Protein AF-W7D392-F1 (afdb_monomer_lite)

Secondary structure (DSSP, 8-state):
--HHHHHHHHHHHHHHHHTT--HHHHHTTTS-HHHHHHHHTTSS---HHHHHHHHHHTT--HHHHHHHHTTTPPP--

Foldseek 3Di:
DLVLLQLLLCLLVVVCVVVVHDLCQQQNPLDDSVVSVCSNRSNDGDDPVSSVVSCVSVVHDPLNSVCVSVVNDRPDD

Sequence (77 aa):
MEKEKKITGETLRMLRKNANNSVLKFYGGVISTQYAYRIERGIQQIGLNKLNQILNKNDILLDEFSFIRNDFKKNRV

InterPro domains:
  IPR010982 Lambda repressor-like, DNA-binding domain superfamily [SSF47413] (9-67)

Radius of gyration: 11.77 Å; chains: 1; bounding box: 29×24×26 Å

pLDDT: mean 90.61, std 13.9, range [48.19, 98.5]

Organism: NCBI:txid1265822

Structure (mmCIF, N/CA/C/O backbone):
data_AF-W7D392-F1
#
_entry.id   AF-W7D392-F1
#
loop_
_atom_site.group_PDB
_atom_site.id
_atom_site.type_symbol
_atom_site.label_atom_id
_atom_site.label_alt_id
_atom_site.label_comp_id
_atom_site.label_asym_id
_atom_site.label_entity_id
_atom_site.label_seq_id
_atom_site.pdbx_PDB_ins_code
_atom_site.Cartn_x
_atom_site.Cartn_y
_atom_site.Cartn_z
_atom_site.occupancy
_atom_site.B_iso_or_equiv
_atom_site.auth_seq_id
_atom_site.auth_comp_id
_atom_site.auth_asym_id
_atom_site.auth_atom_id
_atom_site.pdbx_PDB_model_num
ATOM 1 N N . MET A 1 1 ? 19.740 -5.091 5.798 1.00 49.34 1 MET A N 1
ATOM 2 C CA . MET A 1 1 ? 18.302 -5.368 6.036 1.00 49.34 1 MET A CA 1
ATOM 3 C C . MET A 1 1 ? 17.484 -4.162 6.522 1.00 49.34 1 MET A C 1
ATOM 5 O O . MET A 1 1 ? 16.266 -4.253 6.558 1.00 49.34 1 MET A O 1
ATOM 9 N N . GLU A 1 2 ? 18.085 -3.025 6.900 1.00 48.19 2 GLU A N 1
ATOM 10 C CA . GLU A 1 2 ? 17.321 -1.858 7.391 1.00 48.19 2 GLU A CA 1
ATOM 11 C C . GLU A 1 2 ? 16.794 -0.944 6.266 1.00 48.19 2 GLU A C 1
ATOM 13 O O . GLU A 1 2 ? 15.735 -0.334 6.393 1.00 48.19 2 GLU A O 1
ATOM 18 N N . LYS A 1 3 ? 17.496 -0.915 5.124 1.00 53.09 3 LYS A N 1
ATOM 19 C CA . LYS A 1 3 ? 17.176 -0.068 3.964 1.00 53.09 3 LYS A CA 1
ATOM 20 C C . LYS A 1 3 ? 15.845 -0.443 3.295 1.00 53.09 3 LYS A C 1
ATOM 22 O O . LYS A 1 3 ? 15.081 0.443 2.947 1.00 53.09 3 LYS A O 1
ATOM 27 N N . GLU A 1 4 ? 15.517 -1.733 3.196 1.00 52.22 4 GLU A N 1
ATOM 28 C CA . GLU A 1 4 ? 14.271 -2.212 2.563 1.00 52.22 4 GLU A CA 1
ATOM 29 C C . GLU A 1 4 ? 12.995 -1.808 3.321 1.00 52.22 4 GLU A C 1
ATOM 31 O O . GLU A 1 4 ? 11.931 -1.637 2.717 1.00 52.22 4 GLU A O 1
ATOM 36 N N . LYS A 1 5 ? 13.099 -1.636 4.648 1.00 52.09 5 LYS A N 1
ATOM 37 C CA . LYS A 1 5 ? 11.955 -1.343 5.524 1.00 52.09 5 LYS A CA 1
ATOM 38 C C . LYS A 1 5 ? 11.366 0.039 5.252 1.00 52.09 5 LYS A C 1
ATOM 40 O O . LYS A 1 5 ? 10.146 0.175 5.204 1.00 52.09 5 LYS A O 1
ATOM 45 N N . LYS A 1 6 ? 12.226 1.044 5.053 1.00 57.56 6 LYS A N 1
ATOM 46 C CA . LYS A 1 6 ? 11.801 2.425 4.776 1.00 57.56 6 LYS A CA 1
ATOM 47 C C . LYS A 1 6 ? 11.111 2.532 3.418 1.00 57.56 6 LYS A C 1
ATOM 49 O O . LYS A 1 6 ? 10.019 3.082 3.331 1.00 57.56 6 LYS A O 1
ATOM 54 N N . ILE A 1 7 ? 11.673 1.874 2.405 1.00 83.00 7 ILE A N 1
ATOM 55 C CA . ILE A 1 7 ? 11.207 2.011 1.024 1.00 83.00 7 ILE A CA 1
ATOM 56 C C . ILE A 1 7 ? 9.779 1.472 0.865 1.00 83.00 7 ILE A C 1
ATOM 58 O O . ILE A 1 7 ? 8.950 2.127 0.255 1.00 83.00 7 ILE A O 1
ATOM 62 N N . THR A 1 8 ? 9.432 0.328 1.468 1.00 93.19 8 THR A N 1
ATOM 63 C CA . THR A 1 8 ? 8.089 -0.266 1.284 1.00 93.19 8 THR A CA 1
ATOM 64 C C . THR A 1 8 ? 6.972 0.661 1.783 1.00 93.19 8 THR A C 1
ATOM 66 O O . THR A 1 8 ? 5.997 0.906 1.072 1.00 93.19 8 THR A O 1
ATOM 69 N N . GLY A 1 9 ? 7.114 1.200 2.997 1.00 95.94 9 GLY A N 1
ATOM 70 C CA . GLY A 1 9 ? 6.144 2.136 3.566 1.00 95.94 9 GLY A CA 1
ATOM 71 C C . GLY A 1 9 ? 6.080 3.459 2.806 1.00 95.94 9 GLY A C 1
ATOM 72 O O . GLY A 1 9 ? 4.991 3.964 2.528 1.00 95.94 9 GLY A O 1
ATOM 73 N N . GLU A 1 10 ? 7.238 3.994 2.425 1.00 95.75 10 GLU A N 1
ATOM 74 C CA . GLU A 1 10 ? 7.351 5.233 1.653 1.00 95.75 10 GLU A CA 1
ATOM 75 C C . GLU A 1 10 ? 6.735 5.096 0.254 1.00 95.75 10 GLU A C 1
ATOM 77 O O . GLU A 1 10 ? 5.986 5.978 -0.169 1.00 95.75 10 GLU A O 1
ATOM 82 N N . THR A 1 11 ? 6.955 3.971 -0.432 1.00 96.75 11 THR A N 1
ATOM 83 C CA . THR A 1 11 ? 6.340 3.677 -1.732 1.00 96.75 11 THR A CA 1
ATOM 84 C C . THR A 1 11 ? 4.821 3.596 -1.617 1.00 96.75 11 THR A C 1
ATOM 86 O O . THR A 1 11 ? 4.122 4.214 -2.417 1.00 96.75 11 THR A O 1
ATOM 89 N N . LEU A 1 12 ? 4.280 2.917 -0.598 1.00 97.69 12 LEU A N 1
ATOM 90 C CA . LEU A 1 12 ? 2.828 2.887 -0.376 1.00 97.69 12 LEU A CA 1
ATOM 91 C C . LEU A 1 12 ? 2.264 4.293 -0.114 1.00 97.69 12 LEU A C 1
ATOM 93 O O . LEU A 1 12 ? 1.226 4.658 -0.666 1.00 97.69 12 LEU A O 1
ATOM 97 N N . ARG A 1 13 ? 2.973 5.109 0.678 1.00 98.00 13 ARG A N 1
ATOM 98 C CA . ARG A 1 13 ? 2.595 6.505 0.938 1.00 98.00 13 ARG A CA 1
ATOM 99 C C . ARG A 1 13 ? 2.575 7.333 -0.344 1.00 98.00 13 ARG A C 1
ATOM 101 O O . ARG A 1 13 ? 1.670 8.148 -0.526 1.00 98.00 13 ARG A O 1
ATOM 108 N N . MET A 1 14 ? 3.577 7.156 -1.201 1.00 96.81 14 MET A N 1
ATOM 109 C CA . MET A 1 14 ? 3.674 7.833 -2.491 1.00 96.81 14 MET A CA 1
ATOM 110 C C . MET A 1 14 ? 2.501 7.450 -3.393 1.00 96.81 14 MET A C 1
ATOM 112 O O . MET A 1 14 ? 1.778 8.335 -3.841 1.00 96.81 14 MET A O 1
ATOM 116 N N . LEU A 1 15 ? 2.256 6.151 -3.584 1.00 97.62 15 LEU A N 1
ATOM 117 C CA . LEU A 1 15 ? 1.146 5.639 -4.392 1.00 97.62 15 LEU A CA 1
ATOM 118 C C . LEU A 1 15 ? -0.198 6.190 -3.915 1.00 97.62 15 LEU A C 1
ATOM 120 O O . LEU A 1 15 ? -0.976 6.722 -4.707 1.00 97.62 15 LEU A O 1
ATOM 124 N N . ARG A 1 16 ? -0.441 6.162 -2.601 1.00 98.25 16 ARG A N 1
ATOM 125 C CA . ARG A 1 16 ? -1.662 6.718 -2.019 1.00 98.25 16 ARG A CA 1
ATOM 126 C C . ARG A 1 16 ? -1.832 8.206 -2.318 1.00 98.25 16 ARG A C 1
ATOM 128 O O . ARG A 1 16 ? -2.939 8.636 -2.644 1.00 98.25 16 ARG A O 1
ATOM 135 N N . LYS A 1 17 ? -0.771 9.000 -2.151 1.00 97.88 17 LYS A N 1
ATOM 136 C CA . LYS A 1 17 ? -0.810 10.445 -2.413 1.00 97.88 17 LYS A CA 1
ATOM 137 C C . LYS A 1 17 ? -1.023 10.746 -3.895 1.00 97.88 17 LYS A C 1
ATOM 139 O O . LYS A 1 17 ? -1.833 11.613 -4.197 1.00 97.88 17 LYS A O 1
ATOM 144 N N . ASN A 1 18 ? -0.361 10.014 -4.790 1.00 96.19 18 ASN A N 1
ATOM 145 C CA . ASN A 1 18 ? -0.521 10.171 -6.238 1.00 96.19 18 ASN A CA 1
ATOM 146 C C . ASN A 1 18 ? -1.952 9.844 -6.686 1.00 96.19 18 ASN A C 1
ATOM 148 O O . ASN A 1 18 ? -2.498 10.527 -7.543 1.00 96.19 18 ASN A O 1
ATOM 152 N N . ALA A 1 19 ? -2.594 8.867 -6.040 1.00 95.94 19 ALA A N 1
ATOM 153 C CA . ALA A 1 19 ? -4.003 8.541 -6.252 1.00 95.94 19 ALA A CA 1
ATOM 154 C C . ALA A 1 19 ? -4.988 9.512 -5.560 1.00 95.94 19 ALA A C 1
ATOM 156 O O . ALA A 1 19 ? -6.194 9.274 -5.574 1.00 95.94 19 ALA A O 1
ATOM 157 N N . ASN A 1 20 ? -4.493 10.566 -4.896 1.00 97.69 20 ASN A N 1
ATOM 158 C CA . ASN A 1 20 ? -5.269 11.496 -4.069 1.00 97.69 20 ASN A CA 1
ATOM 159 C C . ASN A 1 20 ? -6.202 10.789 -3.059 1.00 97.69 20 ASN A C 1
ATOM 161 O O . ASN A 1 20 ? -7.330 11.211 -2.793 1.00 97.69 20 ASN A O 1
ATOM 165 N N . ASN A 1 21 ? -5.737 9.668 -2.500 1.00 98.00 21 ASN A N 1
ATOM 166 C CA . ASN A 1 21 ? -6.522 8.836 -1.600 1.00 98.00 21 ASN A CA 1
ATOM 167 C C . ASN A 1 21 ? -6.230 9.167 -0.128 1.00 98.00 21 ASN A C 1
ATOM 169 O O . ASN A 1 21 ? -5.082 9.326 0.313 1.00 98.00 21 ASN A O 1
ATOM 173 N N . SER A 1 22 ? -7.290 9.202 0.682 1.00 98.31 22 SER A N 1
ATOM 174 C CA . SER A 1 22 ? -7.151 9.213 2.139 1.00 98.31 22 SER A CA 1
ATOM 175 C C . SER A 1 22 ? -6.580 7.878 2.629 1.00 98.31 22 SER A C 1
ATOM 177 O O . SER A 1 22 ? -6.685 6.851 1.955 1.00 98.31 22 SER A O 1
ATOM 179 N N . VAL A 1 23 ? -5.986 7.866 3.826 1.00 98.38 23 VAL A N 1
ATOM 180 C CA . VAL A 1 23 ? -5.482 6.623 4.442 1.00 98.38 23 VAL A CA 1
ATOM 181 C C . VAL A 1 23 ? -6.615 5.607 4.603 1.00 98.38 23 VAL A C 1
ATOM 183 O O . VAL A 1 23 ? -6.435 4.433 4.296 1.00 98.38 23 VAL A O 1
ATOM 186 N N . LEU A 1 24 ? -7.803 6.059 5.014 1.00 98.25 24 LEU A N 1
ATOM 187 C CA . LEU A 1 24 ? -8.968 5.187 5.140 1.00 98.25 24 LEU A CA 1
ATOM 188 C C . LEU A 1 24 ? -9.380 4.586 3.790 1.00 98.25 24 LEU A C 1
ATOM 190 O O . LEU A 1 24 ? -9.636 3.390 3.721 1.00 98.25 24 LEU A O 1
ATOM 194 N N . LYS A 1 25 ? -9.399 5.382 2.715 1.00 98.38 25 LYS A N 1
ATOM 195 C CA . LYS A 1 25 ? -9.769 4.894 1.379 1.00 98.38 25 LYS A CA 1
ATOM 196 C C . LYS A 1 25 ? -8.763 3.869 0.843 1.00 98.38 25 LYS A C 1
ATOM 198 O O . LYS A 1 25 ? -9.173 2.842 0.312 1.00 98.38 25 LYS A O 1
ATOM 203 N N . PHE A 1 26 ? -7.467 4.127 1.022 1.00 98.50 26 PHE A N 1
ATOM 204 C CA . PHE A 1 26 ? -6.393 3.290 0.479 1.00 98.50 26 PHE A CA 1
ATOM 205 C C . PHE A 1 26 ? -6.179 1.984 1.260 1.00 98.50 26 PHE A C 1
ATOM 207 O O . PHE A 1 26 ? -5.965 0.935 0.660 1.00 98.50 26 PHE A O 1
ATOM 214 N N . TYR A 1 27 ? -6.250 2.034 2.595 1.00 98.44 27 TYR A N 1
ATOM 215 C CA . TYR A 1 27 ? -5.894 0.909 3.474 1.00 98.44 27 TYR A CA 1
ATOM 216 C C . TYR A 1 27 ? -7.082 0.264 4.201 1.00 98.44 27 TYR A C 1
ATOM 218 O O . TYR A 1 27 ? -6.960 -0.852 4.716 1.00 98.44 27 TYR A O 1
ATOM 226 N N . GLY A 1 28 ? -8.213 0.968 4.295 1.00 97.44 28 GLY A N 1
ATOM 227 C CA . GLY A 1 28 ? -9.383 0.525 5.048 1.00 97.44 28 GLY A CA 1
ATOM 228 C C . GLY A 1 28 ? -9.933 -0.807 4.543 1.00 97.44 28 GLY A C 1
ATOM 229 O O . GLY A 1 28 ? -9.868 -1.117 3.353 1.00 97.44 28 GLY A O 1
ATOM 230 N N . GLY A 1 29 ? -10.451 -1.613 5.469 1.00 97.06 29 GLY A N 1
ATOM 231 C CA . GLY A 1 29 ? -10.883 -2.989 5.203 1.00 97.06 29 GLY A CA 1
ATOM 232 C C . GLY A 1 29 ? -9.748 -4.019 5.219 1.00 97.06 29 GLY A C 1
ATOM 233 O O . GLY A 1 29 ? -10.027 -5.199 5.381 1.00 97.06 29 GLY A O 1
ATOM 234 N N . VAL A 1 30 ? -8.480 -3.592 5.129 1.00 98.19 30 VAL A N 1
ATOM 235 C CA . VAL A 1 30 ? -7.311 -4.482 5.271 1.00 98.19 30 VAL A CA 1
ATOM 236 C C . VAL A 1 30 ? -6.587 -4.230 6.591 1.00 98.19 30 VAL A C 1
ATOM 238 O O . VAL A 1 30 ? -6.253 -5.160 7.325 1.00 98.19 30 VAL A O 1
ATOM 241 N N . ILE A 1 31 ? -6.346 -2.957 6.916 1.00 98.19 31 ILE A N 1
ATOM 242 C CA . ILE A 1 31 ? -5.678 -2.546 8.153 1.00 98.19 31 ILE A CA 1
ATOM 243 C C . ILE A 1 31 ? -6.277 -1.264 8.737 1.00 98.19 31 ILE A C 1
ATOM 245 O O . ILE A 1 31 ? -6.934 -0.487 8.045 1.00 98.19 3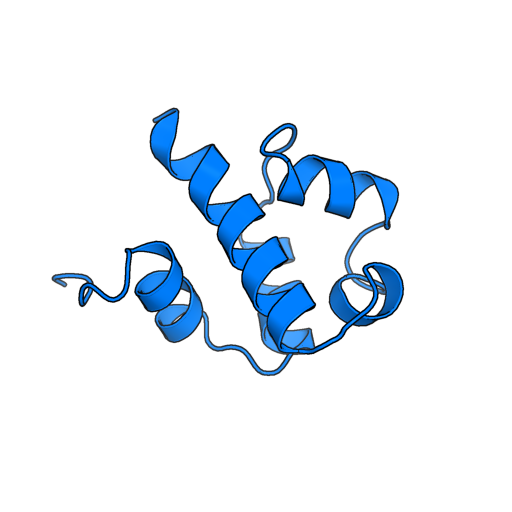1 ILE A O 1
ATOM 249 N N . SER A 1 32 ? -6.012 -1.015 10.023 1.00 98.31 32 SER A N 1
ATOM 250 C CA . SER A 1 32 ? -6.396 0.240 10.671 1.00 98.31 32 SER A CA 1
ATOM 251 C C . SER A 1 32 ? -5.564 1.422 10.163 1.00 98.31 32 SER A C 1
ATOM 253 O O . SER A 1 32 ? -4.393 1.280 9.798 1.00 98.31 32 SER A O 1
ATOM 255 N N . THR A 1 33 ? -6.145 2.623 10.203 1.00 98.00 33 THR A N 1
ATOM 256 C CA . THR A 1 33 ? -5.474 3.871 9.801 1.00 98.00 33 THR A CA 1
ATOM 257 C C . THR A 1 33 ? -4.215 4.137 10.629 1.00 98.00 33 THR A C 1
ATOM 259 O O . THR A 1 33 ? -3.182 4.518 10.085 1.00 98.00 33 THR A O 1
ATOM 262 N N . GLN A 1 34 ? -4.257 3.872 11.938 1.00 98.00 34 GLN A N 1
ATOM 263 C CA . GLN A 1 34 ? -3.103 4.041 12.822 1.00 98.00 34 GLN A CA 1
ATOM 264 C C . GLN A 1 34 ? -1.956 3.080 12.472 1.00 98.00 34 GLN A C 1
ATOM 266 O O . GLN A 1 34 ? -0.788 3.463 12.549 1.00 98.00 34 GLN A O 1
ATOM 271 N N . TYR A 1 35 ? -2.267 1.837 12.089 1.00 97.94 35 TYR A N 1
ATOM 272 C CA . TYR A 1 35 ? -1.258 0.882 11.628 1.00 97.94 35 TYR A CA 1
ATOM 273 C C . TYR A 1 35 ? -0.683 1.309 10.271 1.00 97.94 35 TYR A C 1
ATOM 275 O O . TYR A 1 35 ? 0.535 1.314 10.107 1.00 97.94 35 TYR A O 1
ATOM 283 N N . ALA A 1 36 ? -1.528 1.782 9.349 1.00 98.06 36 ALA A N 1
ATOM 284 C CA . ALA A 1 36 ? -1.095 2.324 8.063 1.00 98.06 36 ALA A CA 1
ATOM 285 C C . ALA A 1 36 ? -0.120 3.505 8.223 1.00 98.06 36 ALA A C 1
ATOM 287 O O . ALA A 1 36 ? 0.949 3.491 7.622 1.00 98.06 36 ALA A O 1
ATOM 288 N N . TYR A 1 37 ? -0.407 4.474 9.102 1.00 97.88 37 TYR A N 1
ATOM 289 C CA . TYR A 1 37 ? 0.523 5.580 9.374 1.00 97.88 37 TYR A CA 1
ATOM 290 C C . TYR A 1 37 ? 1.878 5.111 9.917 1.00 97.88 37 TYR A C 1
ATOM 292 O O . TYR A 1 37 ? 2.904 5.705 9.587 1.00 97.88 37 TYR A O 1
ATOM 300 N N . ARG A 1 38 ? 1.906 4.063 10.751 1.00 97.19 38 ARG A N 1
ATOM 301 C CA . ARG A 1 38 ? 3.165 3.487 11.248 1.00 97.19 38 ARG A CA 1
ATOM 302 C C . ARG A 1 38 ? 3.946 2.797 10.128 1.00 97.19 38 ARG A C 1
ATOM 304 O O . ARG A 1 38 ? 5.164 2.942 10.085 1.00 97.19 38 ARG A O 1
ATOM 311 N N . ILE A 1 39 ? 3.261 2.116 9.208 1.00 96.94 39 ILE A N 1
ATOM 312 C CA . ILE A 1 39 ? 3.886 1.518 8.019 1.00 96.94 39 ILE A CA 1
ATOM 313 C C . ILE A 1 39 ? 4.459 2.601 7.109 1.00 96.94 39 ILE A C 1
ATOM 315 O O . ILE A 1 39 ? 5.640 2.554 6.789 1.00 96.94 39 ILE A O 1
ATOM 319 N N . GLU A 1 40 ? 3.669 3.615 6.748 1.00 97.00 40 GLU A N 1
ATOM 320 C CA . GLU A 1 40 ? 4.099 4.699 5.851 1.00 97.00 40 GLU A CA 1
ATOM 321 C C . GLU A 1 40 ? 5.307 5.492 6.360 1.00 97.00 40 GLU A C 1
ATOM 323 O O . GLU A 1 40 ? 6.016 6.119 5.577 1.00 97.00 40 GLU A O 1
ATOM 328 N N . ARG A 1 41 ? 5.520 5.507 7.680 1.00 95.06 41 ARG A N 1
ATOM 329 C CA . ARG A 1 41 ? 6.659 6.164 8.338 1.00 95.06 41 ARG A CA 1
ATOM 330 C C . ARG A 1 41 ? 7.851 5.226 8.553 1.00 95.06 41 ARG A C 1
ATOM 332 O O . ARG A 1 41 ? 8.822 5.628 9.183 1.00 95.06 41 ARG A O 1
ATOM 339 N N . GLY A 1 42 ? 7.760 3.971 8.111 1.00 92.88 42 GLY A N 1
ATOM 340 C CA . GLY A 1 42 ? 8.786 2.952 8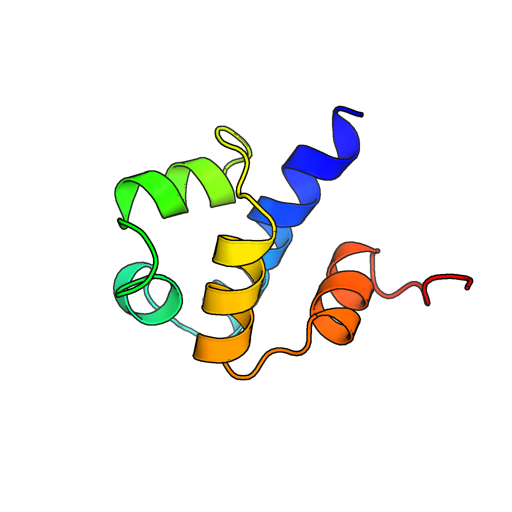.334 1.00 92.88 42 GLY A CA 1
ATOM 341 C C . GLY A 1 42 ? 8.929 2.506 9.795 1.00 92.88 42 GLY A C 1
ATOM 342 O O . GLY A 1 42 ? 9.895 1.825 10.124 1.00 92.88 42 GLY A O 1
ATOM 343 N N . ILE A 1 43 ? 7.984 2.868 10.674 1.00 94.75 43 ILE A N 1
ATOM 344 C CA . ILE A 1 43 ? 7.982 2.493 12.100 1.00 94.75 43 ILE A CA 1
ATOM 345 C C . ILE A 1 43 ? 7.623 1.012 12.256 1.00 94.75 43 ILE A C 1
ATOM 347 O O . ILE A 1 43 ? 8.132 0.328 13.137 1.00 94.75 43 ILE A O 1
ATOM 351 N N . GLN A 1 44 ? 6.728 0.517 11.401 1.00 93.88 44 GLN A N 1
ATOM 352 C CA . GLN A 1 44 ? 6.186 -0.831 11.486 1.00 93.88 44 GLN A CA 1
ATOM 353 C C . GLN A 1 44 ? 6.290 -1.536 10.138 1.00 93.88 44 GLN A C 1
ATOM 355 O O . GLN A 1 44 ? 5.990 -0.959 9.096 1.00 93.88 44 GLN A O 1
ATOM 360 N N . GLN A 1 45 ? 6.671 -2.810 10.164 1.00 91.69 45 GLN A N 1
ATOM 361 C CA . GLN A 1 45 ? 6.683 -3.639 8.963 1.00 91.69 45 GLN A CA 1
ATOM 362 C C . GLN A 1 45 ? 5.286 -4.174 8.650 1.00 91.69 45 GLN A C 1
ATOM 364 O O . GLN A 1 45 ? 4.480 -4.433 9.553 1.00 91.69 45 GLN A O 1
ATOM 369 N N . ILE A 1 46 ? 5.034 -4.378 7.361 1.00 95.06 46 ILE A N 1
ATOM 370 C CA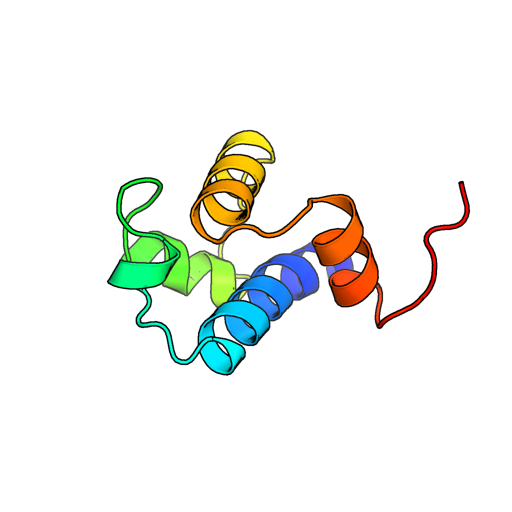 . ILE A 1 46 ? 3.843 -5.042 6.849 1.00 95.06 46 ILE A CA 1
ATOM 371 C C . ILE A 1 46 ? 4.222 -6.421 6.309 1.00 95.06 46 ILE A C 1
ATOM 373 O O . ILE A 1 46 ? 5.233 -6.573 5.630 1.00 95.06 46 ILE A O 1
ATOM 377 N N . GLY A 1 47 ? 3.418 -7.434 6.630 1.00 95.50 47 GLY A N 1
ATOM 378 C CA . GLY A 1 47 ? 3.587 -8.771 6.063 1.00 95.50 47 GLY A CA 1
ATOM 379 C C . GLY A 1 47 ? 3.117 -8.833 4.608 1.00 95.50 47 GLY A C 1
ATOM 380 O O . GLY A 1 47 ? 2.185 -8.120 4.230 1.00 95.50 47 GLY A O 1
ATOM 381 N N . LEU A 1 48 ? 3.711 -9.733 3.821 1.00 94.88 48 LEU A N 1
ATOM 382 C CA . LEU A 1 48 ? 3.434 -9.887 2.387 1.00 94.88 48 LEU A CA 1
ATOM 383 C C . LEU A 1 48 ? 1.939 -10.070 2.075 1.00 94.88 48 LEU A C 1
ATOM 385 O O . LEU A 1 48 ? 1.423 -9.427 1.169 1.00 94.88 48 LEU A O 1
ATOM 389 N N . ASN A 1 49 ? 1.213 -10.858 2.873 1.00 97.38 49 ASN A N 1
ATOM 390 C CA . ASN A 1 49 ? -0.225 -11.073 2.668 1.00 97.38 49 ASN A CA 1
ATOM 391 C C . ASN A 1 49 ? -1.031 -9.769 2.763 1.00 97.38 49 ASN A C 1
ATOM 393 O O . ASN A 1 49 ? -1.869 -9.496 1.909 1.00 97.38 49 ASN A O 1
ATOM 397 N N . LYS A 1 50 ? -0.754 -8.937 3.776 1.00 97.75 50 LYS A N 1
ATOM 398 C CA . LYS A 1 50 ? -1.430 -7.640 3.944 1.00 97.75 50 LYS A CA 1
ATOM 399 C C . LYS A 1 50 ? -1.006 -6.647 2.865 1.00 97.75 50 LYS A C 1
ATOM 401 O O . LYS A 1 50 ? -1.841 -5.878 2.403 1.00 97.75 50 LYS A O 1
ATOM 406 N N . LEU A 1 51 ? 0.266 -6.674 2.460 1.00 97.81 51 LEU A N 1
ATOM 407 C CA . LEU A 1 51 ? 0.757 -5.873 1.340 1.00 97.81 51 LEU A CA 1
ATOM 408 C C . LEU A 1 51 ? -0.017 -6.216 0.062 1.00 97.81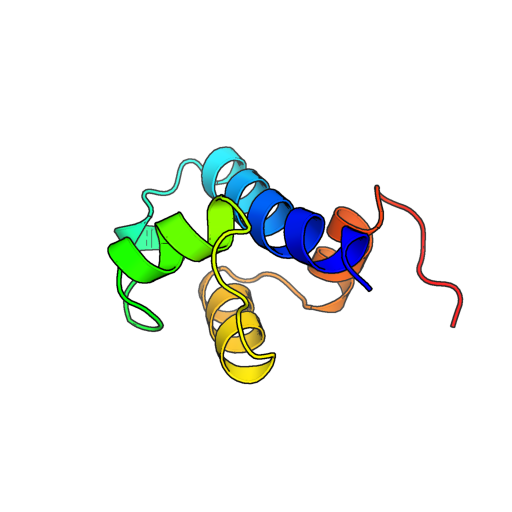 51 LEU A C 1
ATOM 410 O O . LEU A 1 51 ? -0.631 -5.328 -0.513 1.00 97.81 51 LEU A O 1
ATOM 414 N N . ASN A 1 52 ? -0.080 -7.494 -0.315 1.00 97.88 52 ASN A N 1
ATOM 415 C CA . ASN A 1 52 ? -0.806 -7.946 -1.504 1.00 97.88 52 ASN A CA 1
ATOM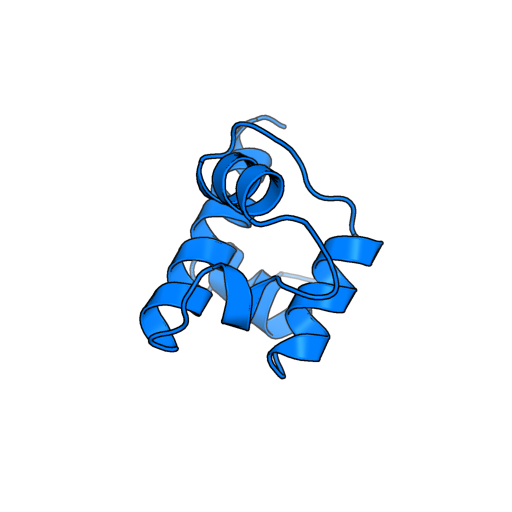 416 C C . ASN A 1 52 ? -2.294 -7.582 -1.449 1.00 97.88 52 ASN A C 1
ATOM 418 O O . ASN A 1 52 ? -2.849 -7.133 -2.443 1.00 97.88 52 ASN A O 1
ATOM 422 N N . GLN A 1 53 ? -2.939 -7.698 -0.285 1.00 98.44 53 GLN A N 1
ATOM 423 C CA . GLN A 1 53 ? -4.332 -7.267 -0.115 1.00 98.44 53 GLN A CA 1
ATOM 424 C C . GLN A 1 53 ? -4.521 -5.760 -0.353 1.00 98.44 53 GLN A C 1
ATOM 426 O O . GLN A 1 53 ? -5.488 -5.364 -0.998 1.00 98.44 53 GLN A O 1
ATOM 431 N N . ILE A 1 54 ? -3.607 -4.915 0.139 1.00 98.44 54 ILE A N 1
ATOM 432 C CA . ILE A 1 54 ? -3.651 -3.463 -0.102 1.00 98.44 54 ILE A CA 1
ATOM 433 C C . ILE A 1 54 ? -3.409 -3.149 -1.579 1.00 98.44 54 ILE A C 1
ATOM 435 O O . ILE A 1 54 ? -4.112 -2.309 -2.133 1.00 98.44 54 ILE A O 1
ATOM 439 N N . LEU A 1 55 ? -2.434 -3.805 -2.213 1.00 98.19 55 LEU A N 1
ATOM 440 C CA . LEU A 1 55 ? -2.124 -3.596 -3.628 1.00 98.19 55 LEU A CA 1
ATOM 441 C C . LEU A 1 55 ? -3.313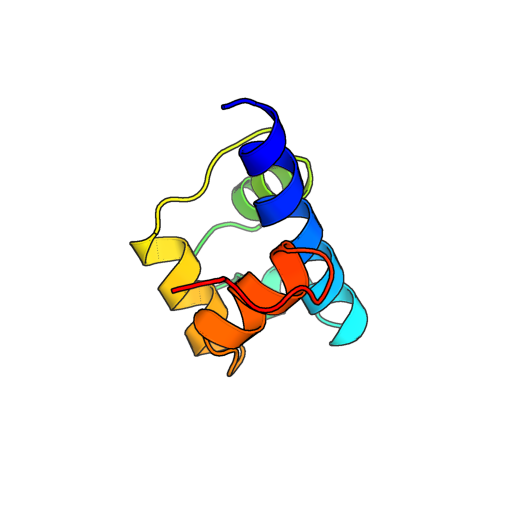 -3.990 -4.514 1.00 98.19 55 LEU A C 1
ATOM 443 O O . LEU A 1 55 ? -3.797 -3.153 -5.270 1.00 98.19 55 LEU A O 1
ATOM 447 N N . ASN A 1 56 ? -3.873 -5.186 -4.310 1.00 97.75 56 ASN A N 1
ATOM 448 C CA . ASN A 1 56 ? -5.054 -5.660 -5.036 1.00 97.75 56 ASN A CA 1
ATOM 449 C C . ASN A 1 56 ? -6.265 -4.741 -4.837 1.00 97.75 56 ASN A C 1
ATOM 451 O O . ASN A 1 56 ? -6.994 -4.475 -5.781 1.00 97.75 56 ASN A O 1
ATOM 455 N N . LYS A 1 57 ? -6.476 -4.215 -3.622 1.00 97.38 57 LYS A N 1
ATOM 456 C CA . LYS A 1 57 ? -7.564 -3.264 -3.340 1.00 97.38 57 LYS A CA 1
ATOM 457 C C . LYS A 1 57 ? -7.465 -1.972 -4.165 1.00 97.38 57 LYS A C 1
ATOM 459 O O . LYS A 1 57 ? -8.482 -1.310 -4.359 1.00 97.38 57 LYS A O 1
ATOM 464 N N . ASN A 1 58 ? -6.258 -1.575 -4.557 1.00 97.62 58 ASN A N 1
ATOM 465 C CA . ASN A 1 58 ? -5.998 -0.346 -5.304 1.00 97.62 58 ASN A CA 1
ATOM 466 C C . ASN A 1 58 ? -5.632 -0.629 -6.772 1.00 97.62 58 ASN A C 1
ATOM 468 O O . ASN A 1 58 ? -5.104 0.266 -7.424 1.00 97.62 58 ASN A O 1
ATOM 472 N N . ASP A 1 59 ? -5.885 -1.850 -7.261 1.00 97.19 59 ASP A N 1
ATOM 473 C CA . ASP A 1 59 ? -5.577 -2.298 -8.625 1.00 97.19 59 ASP A CA 1
ATOM 474 C C . ASP A 1 59 ? -4.091 -2.140 -9.010 1.00 97.19 59 ASP A C 1
ATOM 476 O O . ASP A 1 59 ? -3.752 -1.832 -10.149 1.00 97.19 59 ASP A O 1
ATOM 480 N N . ILE A 1 60 ? -3.187 -2.356 -8.046 1.00 97.31 60 ILE A N 1
ATOM 481 C CA . ILE A 1 60 ? -1.731 -2.262 -8.234 1.00 97.31 60 ILE A CA 1
ATOM 482 C C . ILE A 1 60 ? -1.140 -3.669 -8.292 1.00 97.31 60 ILE A C 1
ATOM 484 O O . ILE A 1 60 ? -1.334 -4.469 -7.375 1.00 97.31 60 ILE A O 1
ATOM 488 N N . LEU A 1 61 ? -0.360 -3.971 -9.331 1.00 96.25 61 LEU A N 1
ATOM 489 C CA . LEU A 1 61 ? 0.345 -5.250 -9.432 1.00 96.25 61 LEU A CA 1
ATOM 490 C C . LEU A 1 61 ? 1.566 -5.281 -8.502 1.00 96.25 61 LEU A C 1
ATOM 492 O O . LEU A 1 61 ? 2.269 -4.283 -8.335 1.00 96.25 61 LEU A O 1
ATOM 496 N N . LEU A 1 62 ? 1.877 -6.447 -7.925 1.00 94.81 62 LEU A N 1
ATOM 497 C CA . LEU A 1 62 ? 3.049 -6.597 -7.050 1.00 94.81 62 LEU A CA 1
ATOM 498 C C . LEU A 1 62 ? 4.370 -6.299 -7.781 1.00 94.81 62 LEU A C 1
ATOM 500 O O . LEU A 1 62 ? 5.283 -5.714 -7.191 1.00 94.81 62 LEU A O 1
ATOM 504 N N . ASP A 1 63 ? 4.465 -6.661 -9.058 1.00 93.25 63 ASP A N 1
ATOM 505 C CA . ASP A 1 63 ? 5.647 -6.395 -9.882 1.00 93.25 63 ASP A CA 1
ATOM 506 C C . ASP A 1 63 ? 5.809 -4.902 -10.175 1.00 93.25 63 ASP A C 1
ATOM 508 O O . ASP A 1 63 ? 6.914 -4.369 -10.065 1.00 93.25 63 ASP A O 1
ATOM 512 N N . GLU A 1 64 ? 4.706 -4.206 -10.461 1.00 92.56 64 GLU A N 1
ATOM 513 C CA . GLU A 1 64 ? 4.690 -2.752 -10.635 1.00 92.56 64 GLU A CA 1
ATOM 514 C C . GLU A 1 64 ? 5.097 -2.049 -9.338 1.00 92.56 64 GLU A C 1
ATOM 516 O O . GLU A 1 64 ? 5.999 -1.209 -9.332 1.00 92.56 64 GLU A O 1
ATOM 521 N N . PHE A 1 65 ? 4.505 -2.453 -8.211 1.00 95.00 65 PHE A N 1
ATOM 522 C CA . PHE A 1 65 ? 4.900 -1.957 -6.899 1.00 95.00 65 PHE A CA 1
ATOM 523 C C . PHE A 1 65 ? 6.397 -2.162 -6.657 1.00 95.00 65 PHE A C 1
ATOM 525 O O . PHE A 1 65 ? 7.087 -1.246 -6.212 1.00 95.00 65 PHE A O 1
ATOM 532 N N . SER A 1 66 ? 6.916 -3.350 -6.969 1.00 92.44 66 SER A N 1
ATOM 533 C CA . SER A 1 66 ? 8.325 -3.689 -6.773 1.00 92.44 66 SER A CA 1
ATOM 534 C C . SER A 1 66 ? 9.251 -2.873 -7.671 1.00 92.44 66 SER A C 1
ATOM 536 O O . SER A 1 66 ? 10.314 -2.462 -7.211 1.00 92.44 66 SER A O 1
ATOM 538 N N . PHE A 1 67 ? 8.843 -2.599 -8.911 1.00 91.25 67 PHE A N 1
ATOM 539 C CA . PHE A 1 67 ? 9.561 -1.740 -9.849 1.00 91.25 67 PHE A CA 1
ATOM 540 C C . PHE A 1 67 ? 9.650 -0.297 -9.342 1.00 91.25 67 PHE A C 1
ATOM 542 O O . PHE A 1 67 ? 10.740 0.271 -9.284 1.00 91.25 67 PHE A O 1
ATOM 549 N N . ILE A 1 68 ? 8.529 0.269 -8.891 1.00 91.88 68 ILE A N 1
ATOM 550 C CA . ILE A 1 68 ? 8.471 1.617 -8.309 1.00 91.88 68 ILE A CA 1
ATOM 551 C C . ILE A 1 68 ? 9.308 1.683 -7.028 1.00 91.88 68 ILE A C 1
ATOM 553 O O . ILE A 1 68 ? 10.104 2.601 -6.836 1.00 91.88 68 ILE A O 1
ATOM 557 N N . ARG A 1 69 ? 9.163 0.682 -6.154 1.00 91.44 69 ARG A N 1
ATOM 558 C CA . ARG A 1 69 ? 9.940 0.549 -4.916 1.00 91.44 69 ARG A CA 1
ATOM 559 C C . ARG A 1 69 ? 11.441 0.503 -5.203 1.00 91.44 69 ARG A C 1
ATOM 561 O O . ARG A 1 69 ? 12.228 1.038 -4.433 1.00 91.44 69 ARG A O 1
ATOM 568 N N . ASN A 1 70 ? 11.846 -0.111 -6.309 1.00 89.75 70 ASN A N 1
ATOM 569 C CA . ASN A 1 70 ? 13.240 -0.211 -6.725 1.00 89.75 70 ASN A CA 1
ATOM 570 C C . ASN A 1 70 ? 13.713 0.991 -7.566 1.00 89.75 70 ASN A C 1
ATOM 572 O O . ASN A 1 70 ? 14.619 0.842 -8.384 1.00 89.75 70 ASN A O 1
ATOM 576 N N . ASP A 1 71 ? 13.110 2.174 -7.391 1.00 86.56 71 ASP A N 1
ATOM 577 C CA . ASP A 1 71 ? 13.510 3.403 -8.094 1.00 86.56 71 ASP A CA 1
ATOM 578 C C . ASP A 1 71 ? 13.453 3.239 -9.625 1.00 86.56 71 ASP A C 1
ATOM 580 O O . ASP A 1 71 ? 14.371 3.609 -10.355 1.00 86.56 71 ASP A O 1
ATOM 584 N N . PHE A 1 72 ? 12.384 2.593 -10.108 1.00 86.88 72 PHE A N 1
ATOM 585 C CA . PHE A 1 72 ? 12.129 2.318 -11.529 1.00 86.88 72 PHE A CA 1
ATOM 586 C C . PHE A 1 72 ? 13.241 1.509 -12.212 1.00 86.88 72 PHE A C 1
ATOM 588 O O . PHE A 1 72 ? 13.427 1.555 -13.431 1.00 86.88 72 PHE A O 1
ATOM 595 N N . LYS A 1 73 ? 13.987 0.722 -11.432 1.00 84.19 73 LYS A N 1
ATOM 596 C CA . LYS A 1 73 ? 14.952 -0.244 -11.955 1.00 84.19 73 LYS A CA 1
ATOM 597 C C . LYS A 1 73 ? 14.267 -1.587 -12.108 1.00 84.19 73 LYS A C 1
ATOM 599 O O . LYS A 1 73 ? 13.675 -2.119 -11.168 1.00 84.19 73 LYS A O 1
ATOM 604 N N . LYS A 1 74 ? 14.379 -2.161 -13.308 1.00 76.69 74 LYS A N 1
ATOM 605 C CA . LYS A 1 74 ? 13.886 -3.511 -13.582 1.00 76.69 74 LYS A CA 1
ATOM 606 C C . LYS A 1 74 ? 14.566 -4.471 -12.609 1.00 76.69 74 LYS A C 1
ATOM 608 O O . LYS A 1 74 ? 15.797 -4.504 -12.541 1.00 76.69 74 LYS A O 1
ATOM 613 N N . ASN A 1 75 ? 13.773 -5.226 -11.853 1.00 65.94 75 ASN A N 1
ATOM 614 C CA . ASN A 1 75 ? 14.311 -6.307 -11.040 1.00 65.94 75 ASN A CA 1
ATOM 615 C C . ASN A 1 75 ? 15.020 -7.272 -11.996 1.00 65.94 75 ASN A C 1
ATOM 617 O O . ASN A 1 75 ? 14.405 -7.769 -12.941 1.00 65.94 75 ASN A O 1
ATOM 621 N N . ARG A 1 76 ? 16.333 -7.456 -11.816 1.00 57.09 76 ARG A N 1
ATOM 622 C CA . ARG A 1 76 ? 17.055 -8.508 -12.530 1.00 57.09 76 ARG A CA 1
ATOM 623 C C . ARG A 1 76 ? 16.576 -9.821 -11.923 1.00 57.09 76 ARG A C 1
ATOM 625 O O . ARG A 1 76 ? 16.798 -10.041 -10.735 1.00 57.09 76 ARG A O 1
ATOM 632 N N . VAL A 1 77 ? 15.826 -10.575 -12.723 1.00 52.38 77 VAL A N 1
ATOM 633 C CA . VAL A 1 77 ? 15.482 -11.975 -12.456 1.00 52.38 77 VAL A CA 1
ATOM 634 C C . VAL A 1 77 ? 16.770 -12.786 -12.425 1.00 52.38 77 VAL A C 1
ATOM 636 O O . VAL A 1 77 ? 17.647 -12.482 -13.269 1.00 52.38 77 VAL A O 1
#